Protein AF-A0A2N7QY56-F1 (afdb_monomer)

Sequence (39 aa):
MRPTGQPNVDPNAELRGFEPLRVVLALGGLLLGLVMSLH

Structure (mmCIF, N/CA/C/O backbone):
data_AF-A0A2N7QY56-F1
#
_entry.id   AF-A0A2N7QY56-F1
#
loop_
_atom_site.group_PDB
_atom_site.id
_atom_site.type_symbol
_atom_site.label_atom_id
_atom_site.label_alt_id
_atom_site.label_comp_id
_atom_site.label_asym_id
_atom_site.label_entity_id
_atom_site.label_seq_id
_atom_site.pdbx_PDB_ins_code
_atom_site.Cartn_x
_atom_site.Cartn_y
_atom_site.Cartn_z
_atom_site.occupancy
_atom_site.B_iso_or_equiv
_atom_site.auth_seq_id
_atom_site.auth_comp_id
_atom_site.auth_asym_id
_atom_site.auth_atom_id
_atom_site.pdbx_PDB_model_num
ATOM 1 N N . MET A 1 1 ? -32.736 -1.188 36.734 1.00 50.03 1 MET A N 1
ATOM 2 C CA . MET A 1 1 ? -31.634 -0.619 35.927 1.00 50.03 1 MET A CA 1
ATOM 3 C C . MET A 1 1 ? -31.187 -1.680 34.932 1.00 50.03 1 MET A C 1
ATOM 5 O O . MET A 1 1 ? -30.700 -2.714 35.365 1.00 50.03 1 MET A O 1
ATOM 9 N N . ARG A 1 2 ? -31.456 -1.508 33.633 1.00 54.78 2 ARG A N 1
ATOM 10 C CA . ARG A 1 2 ? -31.054 -2.475 32.598 1.00 54.78 2 ARG A CA 1
ATOM 11 C C . ARG A 1 2 ? -29.675 -2.042 32.094 1.00 54.78 2 ARG A C 1
ATOM 13 O O . ARG A 1 2 ? -29.578 -0.896 31.662 1.00 54.78 2 ARG A O 1
ATOM 20 N N . PRO A 1 3 ? -28.622 -2.872 32.164 1.00 58.16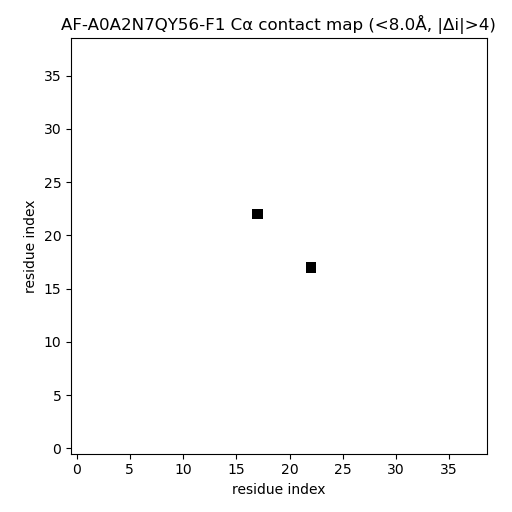 3 PRO A N 1
ATOM 21 C CA . PRO A 1 3 ? -27.366 -2.515 31.533 1.00 58.16 3 PRO A CA 1
ATOM 22 C C . PRO A 1 3 ? -27.602 -2.634 30.029 1.00 58.16 3 PRO A C 1
ATOM 24 O O . PRO A 1 3 ? -27.724 -3.731 29.485 1.00 58.16 3 PRO A O 1
ATOM 27 N N . THR A 1 4 ? -27.767 -1.503 29.350 1.00 61.22 4 THR A N 1
ATOM 28 C CA . THR A 1 4 ? -27.717 -1.458 27.892 1.00 61.22 4 THR A CA 1
ATOM 29 C C . THR A 1 4 ? -26.263 -1.670 27.503 1.00 61.22 4 THR A C 1
ATOM 31 O O . THR A 1 4 ? -25.501 -0.719 27.356 1.00 61.22 4 THR A O 1
ATOM 34 N N . GLY A 1 5 ? -25.858 -2.936 27.406 1.00 60.09 5 GLY A N 1
ATOM 35 C CA . GLY A 1 5 ? -24.614 -3.333 26.763 1.00 60.09 5 GLY A CA 1
ATOM 36 C C . GLY A 1 5 ? -24.723 -3.056 25.270 1.00 60.09 5 GLY A C 1
ATOM 37 O O . GLY A 1 5 ? -24.939 -3.975 24.487 1.00 60.09 5 GLY A O 1
ATOM 38 N N . GLN A 1 6 ? -24.642 -1.786 24.874 1.00 64.81 6 GLN A N 1
ATOM 39 C CA . GLN A 1 6 ? -24.276 -1.470 23.503 1.00 64.81 6 GLN A CA 1
ATOM 40 C C . GLN A 1 6 ? -22.821 -1.914 23.341 1.00 64.81 6 GLN A C 1
ATOM 42 O O . GLN A 1 6 ? -21.984 -1.486 24.143 1.00 64.81 6 GLN A O 1
ATOM 47 N N . PRO A 1 7 ? -22.495 -2.776 22.361 1.00 59.97 7 PRO A N 1
ATOM 48 C CA . PRO A 1 7 ? -21.106 -2.975 22.001 1.00 59.97 7 PRO A CA 1
ATOM 49 C C . PRO A 1 7 ? -20.586 -1.597 21.604 1.00 59.97 7 PRO A C 1
ATOM 51 O O . PRO A 1 7 ? -21.088 -0.978 20.668 1.00 59.97 7 PRO A O 1
ATOM 54 N N . ASN A 1 8 ? -19.651 -1.081 22.392 1.00 64.44 8 ASN A N 1
ATOM 55 C CA . ASN A 1 8 ? -18.903 0.114 22.062 1.00 64.44 8 ASN A CA 1
ATOM 56 C C . ASN A 1 8 ? -18.086 -0.243 20.816 1.00 64.44 8 ASN A C 1
ATOM 58 O O . ASN A 1 8 ? -16.993 -0.795 20.929 1.00 64.44 8 ASN A O 1
ATOM 62 N N . VAL A 1 9 ? -18.684 -0.071 19.634 1.00 65.62 9 VAL A N 1
ATOM 63 C CA . VAL A 1 9 ? -17.997 -0.179 18.349 1.00 65.62 9 VAL A CA 1
ATOM 64 C C . VAL A 1 9 ? -17.044 0.999 18.339 1.00 65.62 9 VAL A C 1
ATOM 66 O O . VAL A 1 9 ? -17.427 2.104 17.9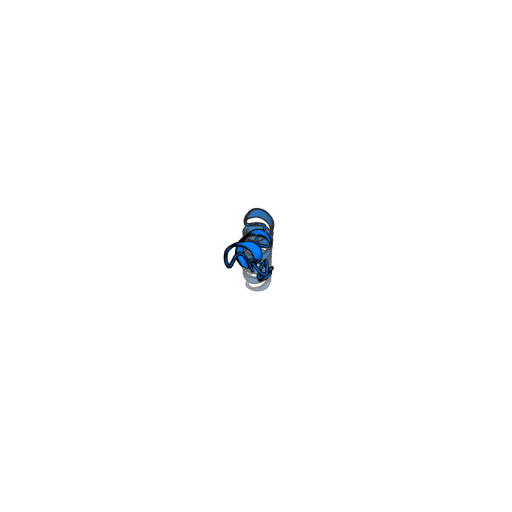73 1.00 65.62 9 VAL A O 1
ATOM 69 N N . ASP A 1 10 ? -15.847 0.777 18.875 1.00 64.94 10 ASP A N 1
ATOM 70 C CA . ASP A 1 10 ? -14.772 1.754 18.890 1.00 64.94 10 ASP A CA 1
ATOM 71 C C . ASP A 1 10 ? -14.503 2.122 17.421 1.00 64.94 10 ASP A C 1
ATOM 73 O O . ASP A 1 10 ? -14.028 1.272 16.666 1.00 64.94 10 ASP A O 1
ATOM 77 N N . PRO A 1 11 ? -14.846 3.339 16.962 1.00 65.81 11 PRO A N 1
ATOM 78 C CA . PRO A 1 11 ? -14.671 3.722 15.560 1.00 65.81 11 PRO A CA 1
ATOM 79 C C . PRO A 1 11 ? -13.187 3.766 15.170 1.00 65.81 11 PRO A C 1
ATOM 81 O O . PRO A 1 11 ? -12.839 3.768 13.994 1.00 65.81 11 PRO A O 1
ATOM 84 N N . ASN A 1 12 ? -12.289 3.742 16.158 1.00 60.34 12 ASN A N 1
ATOM 85 C CA . ASN A 1 12 ? -10.856 3.630 15.957 1.00 60.34 12 ASN A CA 1
ATOM 86 C C . ASN A 1 12 ? -10.393 2.167 15.795 1.00 60.34 12 ASN A C 1
ATOM 88 O O . ASN A 1 12 ? -9.226 1.928 15.482 1.00 60.34 12 ASN A O 1
ATOM 92 N N . ALA A 1 13 ? -11.270 1.174 15.993 1.00 62.56 13 ALA A N 1
ATOM 93 C CA . ALA A 1 13 ? -10.972 -0.238 15.745 1.00 62.56 13 ALA A CA 1
ATOM 94 C C . ALA A 1 13 ? -10.687 -0.516 14.261 1.00 62.56 13 ALA A C 1
ATOM 96 O O . ALA A 1 13 ? -9.829 -1.342 13.954 1.00 62.56 13 ALA A O 1
ATOM 97 N N . GLU A 1 14 ? -11.325 0.221 13.348 1.00 59.50 14 GLU A N 1
ATOM 98 C CA . GLU A 1 14 ? -11.057 0.140 11.906 1.00 59.50 14 GLU A CA 1
ATOM 99 C C . GLU A 1 14 ? -9.666 0.697 11.550 1.00 59.50 14 GLU A C 1
ATOM 101 O O . GLU A 1 14 ? -8.991 0.173 10.666 1.00 59.50 14 GLU A O 1
ATOM 106 N N . LEU A 1 15 ? -9.176 1.692 12.302 1.00 60.16 15 LEU A N 1
ATOM 107 C CA . LEU A 1 15 ? -7.829 2.252 12.138 1.00 60.16 15 LEU A CA 1
ATOM 108 C C . LEU A 1 15 ? -6.726 1.401 12.786 1.00 60.16 15 LEU A C 1
ATOM 110 O O . LEU A 1 15 ? -5.566 1.506 12.394 1.00 60.16 15 LEU A O 1
ATOM 114 N N . ARG A 1 16 ? -7.052 0.524 13.744 1.00 60.84 16 ARG A N 1
ATOM 115 C CA . ARG A 1 16 ? -6.071 -0.386 14.371 1.00 60.84 16 ARG A CA 1
ATOM 116 C C . ARG A 1 16 ? -5.661 -1.560 13.481 1.00 60.84 16 ARG A C 1
ATOM 118 O O . ARG A 1 16 ? -4.623 -2.160 13.736 1.00 60.84 16 ARG A O 1
ATOM 125 N N . GLY A 1 17 ? -6.437 -1.873 12.441 1.00 65.44 17 GLY A N 1
ATOM 126 C CA . GLY A 1 17 ? -6.029 -2.812 11.389 1.00 65.44 17 GLY A CA 1
ATOM 127 C C . GLY A 1 17 ? -5.021 -2.214 10.401 1.00 65.44 17 GLY A C 1
ATOM 128 O O . GLY A 1 17 ? -4.504 -2.920 9.536 1.00 65.44 17 GLY A O 1
ATOM 129 N N . PHE A 1 18 ? -4.746 -0.912 10.511 1.00 67.50 18 PHE A N 1
ATOM 130 C CA . PHE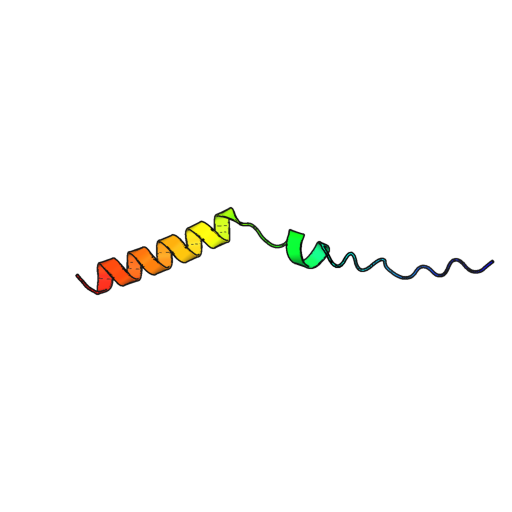 A 1 18 ? -3.801 -0.225 9.651 1.00 67.50 18 PHE A CA 1
ATOM 131 C C . PHE A 1 18 ? -2.381 -0.514 10.147 1.00 67.50 18 PHE A C 1
ATOM 133 O O . PHE A 1 18 ? -1.938 0.029 11.155 1.00 67.50 18 PHE A O 1
ATOM 140 N N . GLU A 1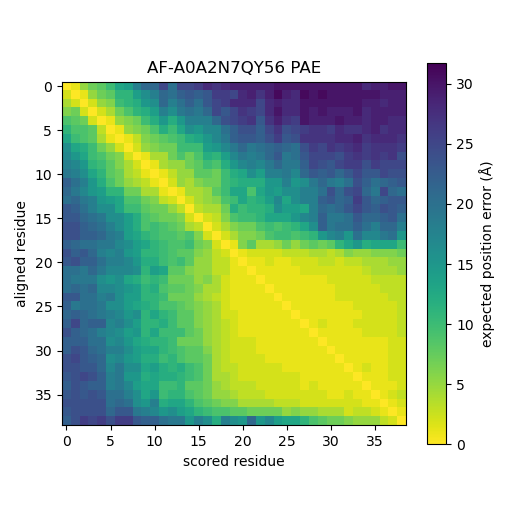 19 ? -1.662 -1.391 9.447 1.00 83.19 19 GLU A N 1
ATOM 141 C CA . GLU A 1 19 ? -0.229 -1.613 9.647 1.00 83.19 19 GLU A CA 1
ATOM 142 C C . GLU A 1 19 ? 0.547 -0.652 8.728 1.00 83.19 19 GLU A C 1
ATOM 144 O O . GLU A 1 19 ? 0.851 -1.015 7.585 1.00 83.19 19 GLU A O 1
ATOM 149 N N . PRO A 1 20 ? 0.868 0.584 9.171 1.00 84.19 20 PRO A N 1
ATOM 150 C CA . PRO A 1 20 ? 1.410 1.636 8.307 1.00 84.19 20 PRO A CA 1
ATOM 151 C C . PRO A 1 20 ? 2.686 1.201 7.582 1.00 84.19 20 PRO A C 1
ATOM 153 O O . PRO A 1 20 ? 2.890 1.555 6.424 1.00 84.19 20 PRO A O 1
ATOM 156 N N . LEU A 1 21 ? 3.509 0.363 8.218 1.00 91.19 21 LEU A N 1
ATOM 157 C CA . LEU A 1 21 ?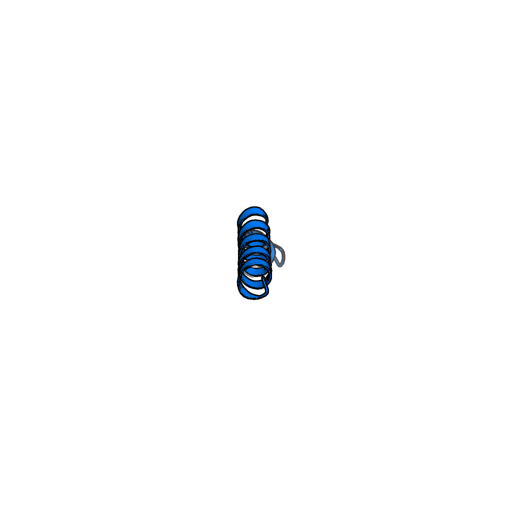 4.708 -0.198 7.603 1.00 91.19 21 LEU A CA 1
ATOM 158 C C . LEU A 1 21 ? 4.384 -1.063 6.377 1.00 91.19 21 LEU A C 1
ATOM 160 O O . LEU A 1 21 ? 5.023 -0.913 5.340 1.00 91.19 21 LEU A O 1
ATOM 164 N N . ARG A 1 22 ? 3.377 -1.943 6.462 1.00 88.19 22 ARG A N 1
ATOM 165 C CA . ARG A 1 22 ? 2.979 -2.801 5.333 1.00 88.19 22 ARG A CA 1
ATOM 166 C C . ARG A 1 22 ? 2.442 -1.973 4.175 1.00 88.19 22 ARG A C 1
ATOM 168 O O . ARG A 1 22 ? 2.749 -2.278 3.028 1.00 88.19 22 ARG A O 1
ATOM 175 N N . VAL A 1 23 ? 1.688 -0.915 4.473 1.00 91.69 23 VAL A N 1
ATOM 176 C CA . VAL A 1 23 ? 1.155 0.007 3.460 1.00 91.69 23 VAL A CA 1
ATOM 177 C C . VAL A 1 23 ? 2.291 0.723 2.732 1.00 91.69 23 VAL A C 1
ATOM 179 O O . VAL A 1 23 ? 2.318 0.738 1.503 1.00 91.69 23 VAL A O 1
ATOM 182 N N . VAL A 1 24 ? 3.267 1.252 3.475 1.00 95.25 24 VAL A N 1
ATOM 183 C CA . VAL A 1 24 ? 4.443 1.915 2.892 1.00 95.25 24 VAL A CA 1
ATOM 184 C C . VAL A 1 24 ? 5.262 0.943 2.044 1.00 95.25 24 VAL A C 1
ATOM 186 O O . VAL A 1 24 ? 5.643 1.287 0.928 1.00 95.25 24 VAL A O 1
ATOM 189 N N . LEU A 1 25 ? 5.491 -0.282 2.527 1.00 96.00 25 LEU A N 1
ATOM 190 C CA . LEU A 1 25 ? 6.221 -1.308 1.776 1.00 96.00 25 LEU A CA 1
ATOM 191 C C . LEU A 1 25 ? 5.485 -1.727 0.498 1.00 96.00 25 LEU A C 1
ATOM 193 O O . LEU A 1 25 ? 6.118 -1.871 -0.546 1.00 96.00 25 LEU A O 1
ATOM 197 N N . ALA A 1 26 ? 4.162 -1.889 0.556 1.00 96.25 26 ALA A N 1
ATOM 198 C CA . ALA A 1 26 ? 3.352 -2.241 -0.605 1.00 96.25 26 ALA A CA 1
ATOM 199 C C . ALA A 1 26 ? 3.371 -1.132 -1.667 1.00 96.25 26 ALA A C 1
ATOM 201 O O . ALA A 1 26 ? 3.616 -1.410 -2.840 1.00 96.25 26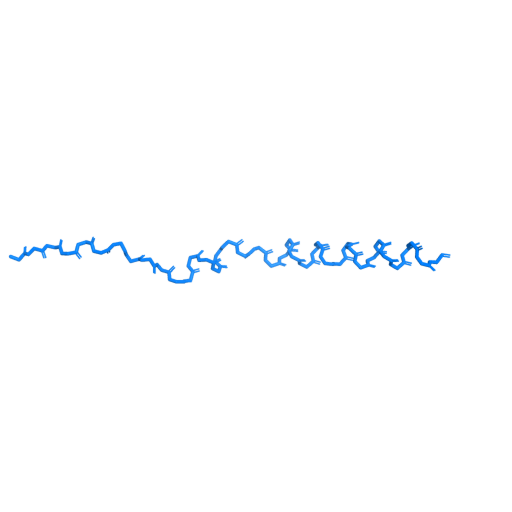 ALA A O 1
ATOM 202 N N . LEU A 1 27 ? 3.171 0.126 -1.258 1.00 97.12 27 LEU A N 1
ATOM 203 C CA . LEU A 1 27 ? 3.215 1.276 -2.164 1.00 97.12 27 LEU A CA 1
ATOM 204 C C . LEU A 1 27 ? 4.615 1.480 -2.750 1.00 97.12 27 LEU A C 1
ATOM 206 O O . LEU A 1 27 ? 4.754 1.655 -3.958 1.00 97.12 27 LEU A O 1
ATOM 210 N N . GLY A 1 28 ? 5.655 1.409 -1.917 1.00 97.50 28 GLY A N 1
ATOM 211 C CA . GLY A 1 28 ? 7.042 1.536 -2.360 1.00 97.50 28 GLY A CA 1
ATOM 212 C C . GLY A 1 28 ? 7.442 0.438 -3.345 1.00 97.50 28 GLY A C 1
ATOM 213 O O . GLY A 1 28 ? 8.020 0.736 -4.387 1.00 97.50 28 GLY A O 1
ATOM 214 N N . GLY A 1 29 ? 7.085 -0.817 -3.060 1.00 97.69 29 GLY A N 1
ATOM 215 C CA . GLY A 1 29 ? 7.347 -1.947 -3.952 1.00 97.69 29 GLY A CA 1
ATOM 216 C C . GLY A 1 29 ? 6.601 -1.841 -5.282 1.00 97.69 29 GLY A C 1
ATOM 217 O O . GLY A 1 29 ? 7.195 -2.072 -6.334 1.00 97.69 29 GLY A O 1
ATOM 218 N N . LEU A 1 30 ? 5.328 -1.434 -5.251 1.00 97.81 30 LEU A N 1
ATOM 219 C CA . LEU A 1 30 ? 4.533 -1.206 -6.458 1.00 97.81 30 LEU A CA 1
ATOM 220 C C . LEU A 1 30 ? 5.160 -0.122 -7.345 1.00 97.81 30 LEU A C 1
ATOM 222 O O . LEU A 1 30 ? 5.348 -0.339 -8.540 1.00 97.81 30 LEU A O 1
ATOM 226 N N . LEU A 1 31 ? 5.510 1.027 -6.760 1.00 98.06 31 LEU A N 1
ATOM 227 C CA . LEU A 1 31 ? 6.142 2.129 -7.488 1.00 98.06 31 LEU A CA 1
ATOM 228 C C . LEU A 1 31 ? 7.506 1.725 -8.049 1.00 98.06 31 LEU A C 1
ATOM 230 O O . LEU A 1 31 ? 7.793 2.014 -9.207 1.00 98.06 31 LEU A O 1
ATOM 234 N N . LEU A 1 32 ? 8.323 1.018 -7.265 1.00 97.69 32 LEU A N 1
ATOM 235 C CA . LEU A 1 32 ? 9.620 0.521 -7.719 1.00 97.69 32 LEU A CA 1
ATOM 236 C C . LEU A 1 32 ? 9.472 -0.434 -8.910 1.00 97.69 32 LEU A C 1
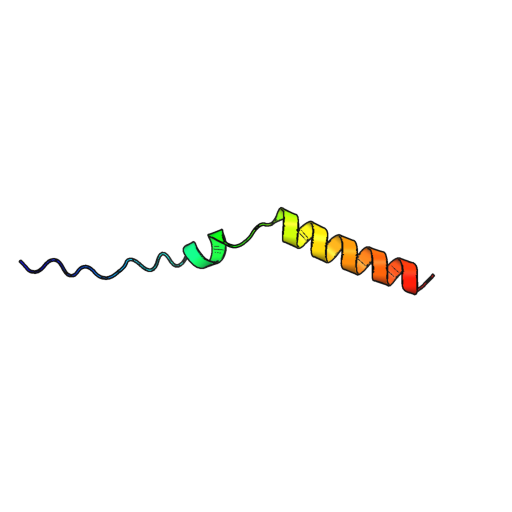ATOM 238 O O . LEU A 1 32 ? 10.198 -0.296 -9.892 1.00 97.69 32 LEU A O 1
ATOM 242 N N . GLY A 1 33 ? 8.521 -1.369 -8.850 1.00 97.19 33 GLY A N 1
ATOM 243 C CA . GLY A 1 33 ? 8.238 -2.290 -9.952 1.00 97.19 33 GLY A CA 1
ATOM 244 C C . GLY A 1 33 ? 7.768 -1.571 -11.217 1.00 97.19 33 GLY A C 1
ATOM 245 O O . GLY A 1 33 ? 8.235 -1.887 -12.308 1.00 97.19 33 GLY A O 1
ATOM 246 N N . LEU A 1 34 ? 6.903 -0.562 -11.075 1.00 97.62 34 LEU A N 1
ATOM 247 C CA . LEU A 1 34 ? 6.465 0.273 -12.197 1.00 97.62 34 LEU A CA 1
ATOM 248 C C . LEU A 1 34 ? 7.635 1.033 -12.825 1.00 97.62 34 LEU A C 1
ATOM 250 O O . LEU A 1 34 ? 7.785 1.008 -14.041 1.00 97.62 34 LEU A O 1
ATOM 254 N N . VAL A 1 35 ? 8.486 1.661 -12.011 1.00 97.62 35 VAL A N 1
ATOM 255 C CA . VAL A 1 35 ? 9.685 2.360 -12.495 1.00 97.62 35 VAL A CA 1
ATOM 256 C C . VAL A 1 35 ? 10.602 1.395 -13.244 1.00 9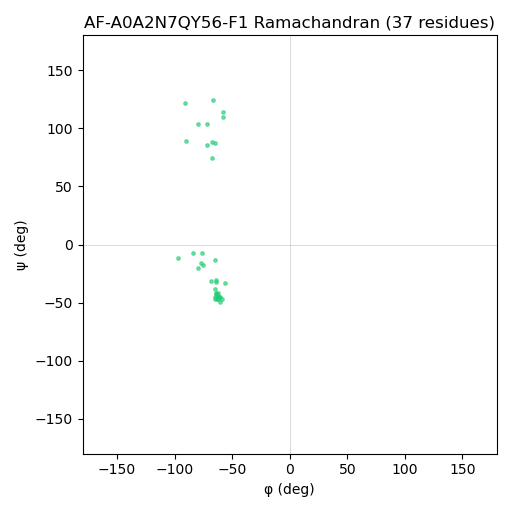7.62 35 VAL A C 1
ATOM 258 O O . VAL A 1 35 ? 11.021 1.713 -14.352 1.00 97.62 35 VAL A O 1
ATOM 261 N N . MET A 1 36 ? 10.867 0.211 -12.686 1.00 96.94 36 MET A N 1
ATOM 262 C CA . MET A 1 36 ? 11.703 -0.815 -13.325 1.00 96.94 36 MET A CA 1
ATOM 263 C C . MET A 1 36 ? 11.100 -1.362 -14.621 1.00 96.94 36 MET A C 1
ATOM 265 O O . MET A 1 36 ? 11.845 -1.735 -15.513 1.00 96.94 36 MET A O 1
ATOM 269 N N . SER A 1 37 ? 9.771 -1.405 -14.747 1.00 94.31 37 SER A N 1
ATOM 270 C CA . SER A 1 37 ? 9.099 -1.844 -15.976 1.00 94.31 37 SER A CA 1
ATOM 271 C C . SER A 1 37 ? 9.095 -0.786 -17.085 1.00 94.31 37 SER A C 1
ATOM 273 O O . SER A 1 37 ? 8.761 -1.115 -18.223 1.00 94.31 37 SER A O 1
ATOM 275 N N . LEU A 1 38 ? 9.370 0.477 -16.752 1.00 93.31 38 LEU A N 1
ATOM 276 C CA . LEU A 1 38 ? 9.389 1.602 -17.692 1.00 93.31 38 LEU A CA 1
ATOM 277 C C . LEU A 1 38 ? 10.802 1.949 -18.195 1.00 93.31 38 LEU A C 1
ATOM 279 O O . LEU A 1 38 ? 10.912 2.756 -19.116 1.00 93.31 38 LEU A O 1
ATOM 283 N N . HIS A 1 39 ? 11.848 1.385 -17.582 1.00 79.00 39 HIS A N 1
ATOM 284 C CA . HIS A 1 39 ? 13.247 1.494 -18.017 1.00 79.00 39 HIS A CA 1
ATOM 285 C C . HIS A 1 39 ? 13.631 0.290 -18.880 1.00 79.00 39 HIS A C 1
ATOM 287 O O . HIS A 1 39 ? 14.426 0.493 -19.824 1.00 79.00 39 HIS A O 1
#

Solvent-accessible surface area (backbone atoms only — not comparable to full-atom values): 2577 Å² total; per-residue (Å²): 137,80,85,80,79,66,80,81,76,55,80,62,56,71,59,68,72,60,54,65,67,59,54,51,51,51,51,50,48,51,52,51,52,53,54,62,74,73,108

Secondary structure (DSSP, 8-state):
----------TTHHHHT--HHHHHHHHHHHHHHHHHHH-

Mean predicted aligned error: 12.06 Å

Foldseek 3Di:
DDPP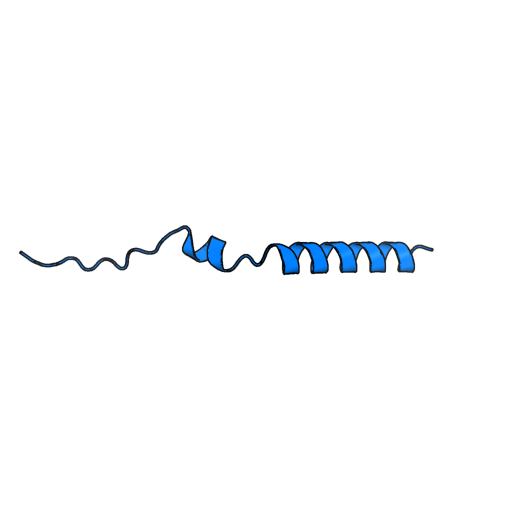PDPPPPVCVVVVPDPVVVVCVVVVVVVVVVVVVVD

pLDDT: mean 78.82, std 16.81, range [50.03, 98.06]

Radius of gyration: 20.01 Å; Cα contacts (8 Å, |Δi|>4): 1; chains: 1; bounding box: 45×7×54 Å